Protein AF-A0A7Z8Z812-F1 (afdb_monomer)

Structure (mmCIF, N/CA/C/O backbone):
data_AF-A0A7Z8Z812-F1
#
_entry.id   AF-A0A7Z8Z812-F1
#
loop_
_atom_site.group_PDB
_atom_site.id
_atom_site.type_symbol
_atom_site.label_atom_id
_atom_site.label_alt_id
_atom_site.label_comp_id
_atom_site.label_asym_id
_atom_site.label_entity_id
_atom_site.label_seq_id
_atom_site.pdbx_PDB_ins_code
_atom_site.Cartn_x
_atom_s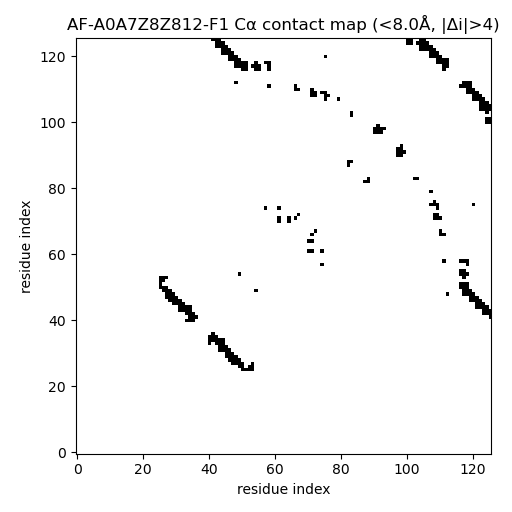ite.Cartn_y
_atom_site.Cartn_z
_atom_site.occupancy
_atom_site.B_iso_or_equiv
_atom_site.auth_seq_id
_atom_site.auth_comp_id
_atom_site.auth_asym_id
_atom_site.auth_atom_id
_atom_site.pdbx_PDB_model_num
ATOM 1 N N . MET A 1 1 ? -2.771 37.477 50.816 1.00 60.66 1 MET A N 1
ATOM 2 C CA . MET A 1 1 ? -1.873 36.292 50.782 1.00 60.66 1 MET A CA 1
ATOM 3 C C . MET A 1 1 ? -2.232 35.246 49.717 1.00 60.66 1 MET A C 1
ATOM 5 O O . MET A 1 1 ? -1.309 34.694 49.137 1.00 60.66 1 MET A O 1
ATOM 9 N N . LYS A 1 2 ? -3.516 34.959 49.420 1.00 60.62 2 LYS A N 1
ATOM 10 C CA . LYS A 1 2 ? -3.902 33.931 48.420 1.00 60.62 2 LYS A CA 1
ATOM 11 C C . LYS A 1 2 ? -3.480 34.258 46.973 1.00 60.62 2 LYS A C 1
ATOM 13 O O . LYS A 1 2 ? -2.888 33.402 46.331 1.00 60.62 2 LYS A O 1
ATOM 18 N N . ARG A 1 3 ? -3.670 35.505 46.509 1.00 67.81 3 ARG A N 1
ATOM 19 C CA . ARG A 1 3 ? -3.254 35.937 45.154 1.00 67.81 3 ARG A CA 1
ATOM 20 C C . ARG A 1 3 ? -1.748 35.831 44.910 1.00 67.81 3 ARG A C 1
ATOM 22 O O . ARG A 1 3 ? -1.344 35.367 43.858 1.00 67.81 3 ARG A O 1
ATOM 29 N N . VAL A 1 4 ? -0.924 36.208 45.891 1.00 73.00 4 VAL A N 1
ATOM 30 C CA . VAL A 1 4 ? 0.542 36.127 45.763 1.00 73.00 4 VAL A CA 1
ATOM 31 C C . VAL A 1 4 ? 0.978 34.672 45.598 1.00 73.00 4 VAL A C 1
ATOM 33 O O . VAL A 1 4 ? 1.682 34.367 44.649 1.00 73.00 4 VAL A O 1
ATOM 36 N N . LYS A 1 5 ? 0.464 33.757 46.435 1.00 72.81 5 LYS A N 1
ATOM 37 C CA . LYS A 1 5 ? 0.750 32.314 46.329 1.00 72.81 5 LYS A CA 1
ATOM 38 C C . LYS A 1 5 ? 0.320 31.722 44.979 1.00 72.81 5 LYS A C 1
ATOM 40 O O . LYS A 1 5 ? 1.041 30.900 44.424 1.00 72.81 5 LYS A O 1
ATOM 45 N N . GLN A 1 6 ? -0.823 32.162 44.445 1.00 74.88 6 GLN A N 1
ATOM 46 C CA . GLN A 1 6 ? -1.301 31.753 43.120 1.00 74.88 6 GLN A CA 1
ATOM 47 C C . GLN A 1 6 ? -0.386 32.259 41.997 1.00 74.88 6 GLN A C 1
ATOM 49 O O . GLN A 1 6 ? -0.029 31.476 41.123 1.00 74.88 6 GLN A O 1
ATOM 54 N N . CYS A 1 7 ? 0.055 33.520 42.049 1.00 79.50 7 CYS A N 1
ATOM 55 C CA . CYS A 1 7 ? 0.993 34.065 41.065 1.00 79.50 7 CYS A CA 1
ATOM 56 C C . CYS A 1 7 ? 2.361 33.371 41.121 1.00 79.50 7 CYS A C 1
ATOM 58 O O . CYS A 1 7 ? 2.934 33.080 40.076 1.00 79.50 7 CYS A O 1
ATOM 60 N N . THR A 1 8 ? 2.871 33.055 42.317 1.00 82.50 8 THR A N 1
ATOM 61 C CA . THR A 1 8 ? 4.147 32.336 42.463 1.00 82.50 8 THR A CA 1
ATOM 62 C C . THR A 1 8 ? 4.058 30.907 41.922 1.00 82.50 8 THR A C 1
ATOM 64 O O . THR A 1 8 ? 4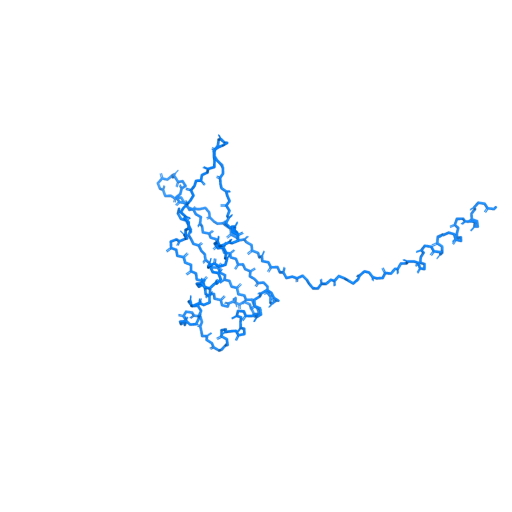.964 30.471 41.219 1.00 82.50 8 THR A O 1
ATO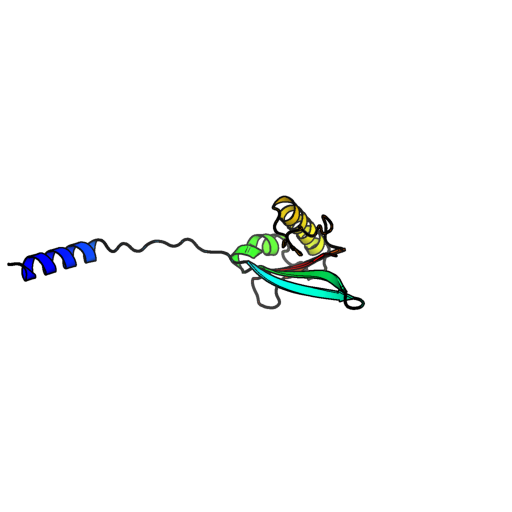M 67 N N . CYS A 1 9 ? 2.956 30.190 42.181 1.00 84.62 9 CYS A N 1
ATOM 68 C CA . CYS A 1 9 ? 2.722 28.869 41.586 1.00 84.62 9 CYS A CA 1
ATOM 69 C C . CYS A 1 9 ? 2.612 28.935 40.058 1.00 84.62 9 CYS A C 1
ATOM 71 O O . CYS A 1 9 ? 3.218 28.121 39.371 1.00 84.62 9 CYS A O 1
ATOM 73 N N . ALA A 1 10 ? 1.876 29.909 39.517 1.00 85.88 10 ALA A N 1
ATOM 74 C CA . ALA A 1 10 ? 1.731 30.065 38.071 1.00 85.88 10 ALA A CA 1
ATOM 75 C C . ALA A 1 10 ? 3.078 30.353 37.385 1.00 85.88 10 ALA A C 1
ATOM 77 O O . ALA A 1 10 ? 3.393 29.733 36.372 1.00 85.88 10 ALA A O 1
ATOM 78 N N . ALA A 1 11 ? 3.901 31.230 37.969 1.00 86.19 11 ALA A N 1
ATOM 79 C CA . ALA A 1 11 ? 5.247 31.507 37.471 1.00 86.19 11 ALA A CA 1
ATOM 80 C C . ALA A 1 11 ? 6.143 30.256 37.508 1.00 86.19 11 ALA A C 1
ATOM 82 O O . ALA A 1 11 ? 6.878 30.002 36.558 1.00 86.19 11 ALA A O 1
ATOM 83 N N . PHE A 1 12 ? 6.039 29.437 38.560 1.00 86.19 12 PHE A N 1
ATOM 84 C CA . PHE A 1 12 ? 6.783 28.181 38.675 1.00 86.19 12 PHE A CA 1
ATOM 85 C C . PHE A 1 12 ? 6.393 27.157 37.594 1.00 86.19 12 PHE A C 1
ATOM 87 O O . PHE A 1 12 ? 7.270 26.564 36.971 1.00 86.19 12 PHE A O 1
ATOM 94 N N . PHE A 1 13 ? 5.099 26.989 37.301 1.00 85.75 13 PHE A N 1
ATOM 95 C CA . PHE A 1 13 ? 4.651 26.089 36.227 1.00 85.75 13 PHE A CA 1
ATOM 96 C C . PHE A 1 13 ? 5.020 26.587 34.826 1.00 85.75 13 PHE A C 1
ATOM 98 O O . PHE A 1 13 ? 5.291 25.778 33.942 1.00 85.75 13 PHE A O 1
ATOM 105 N N . MET A 1 14 ? 5.093 27.903 34.622 1.00 86.00 14 MET A N 1
ATOM 106 C CA . MET A 1 14 ? 5.528 28.469 33.345 1.00 86.00 14 MET A CA 1
ATOM 107 C C . MET A 1 14 ? 7.003 28.132 33.049 1.00 86.00 14 MET A C 1
ATOM 109 O O . MET A 1 14 ? 7.342 27.841 31.906 1.00 86.00 14 MET A O 1
ATOM 113 N N . VAL A 1 15 ? 7.860 28.060 34.077 1.00 84.19 15 VAL A N 1
ATOM 114 C CA . VAL A 1 15 ? 9.272 27.635 33.944 1.00 84.19 15 VAL A CA 1
ATOM 115 C C . VAL A 1 15 ? 9.411 26.132 33.649 1.00 84.19 15 VAL A C 1
ATOM 117 O O . VAL A 1 15 ? 10.398 25.715 33.054 1.00 84.19 15 VAL A O 1
ATOM 120 N N . LEU A 1 16 ? 8.412 25.314 33.998 1.00 84.38 16 LEU A N 1
ATOM 121 C CA . LEU A 1 16 ? 8.387 23.868 33.724 1.00 84.38 16 LEU A CA 1
ATOM 122 C C . LEU A 1 16 ? 7.856 23.508 32.323 1.00 84.38 16 LEU A C 1
ATOM 124 O O . LEU A 1 16 ? 7.664 22.331 32.019 1.00 84.38 16 LEU A O 1
ATOM 128 N N . SER A 1 17 ? 7.609 24.499 31.463 1.00 79.44 17 SER A N 1
ATOM 129 C CA . SER A 1 17 ? 7.121 24.273 30.099 1.00 79.44 17 SER A CA 1
ATOM 130 C C . SER A 1 17 ? 8.277 23.890 29.171 1.00 79.44 17 SER A C 1
ATOM 132 O O . SER A 1 17 ? 8.850 24.735 28.487 1.00 79.44 17 SER A O 1
ATOM 134 N N . PHE A 1 18 ? 8.642 22.608 29.165 1.00 82.69 18 PHE A N 1
ATOM 135 C CA . PHE A 1 18 ? 9.607 22.063 28.210 1.00 82.69 18 PHE A CA 1
ATOM 136 C C . PHE A 1 18 ? 8.948 21.811 26.850 1.00 82.69 18 PHE A C 1
ATOM 138 O O . PHE A 1 18 ? 7.840 21.278 26.772 1.00 82.69 18 PHE A O 1
ATOM 145 N N . SER A 1 19 ? 9.656 22.147 25.771 1.00 80.81 19 SER A N 1
ATOM 146 C CA . SER A 1 19 ? 9.264 21.742 24.422 1.00 80.81 19 SER A CA 1
ATOM 147 C C . SER A 1 19 ? 9.362 20.225 24.302 1.00 80.81 19 SER A C 1
ATOM 149 O O . SER A 1 19 ? 10.441 19.652 24.457 1.00 80.81 19 SER A O 1
ATOM 151 N N . VAL A 1 20 ? 8.244 19.564 24.018 1.00 78.00 20 VAL A N 1
ATOM 152 C CA . VAL A 1 20 ? 8.249 18.137 23.691 1.00 78.00 20 VAL A CA 1
ATOM 153 C C . VAL A 1 20 ? 8.761 17.991 22.259 1.00 78.00 20 VAL A C 1
ATOM 155 O O . VAL A 1 20 ? 8.176 18.545 21.329 1.00 78.00 20 VAL A O 1
ATOM 158 N N . LEU A 1 21 ? 9.876 17.280 22.085 1.00 81.25 21 LEU A N 1
ATOM 159 C CA . LEU A 1 21 ? 10.454 16.999 20.773 1.00 81.25 21 LEU A CA 1
ATOM 160 C C . LEU A 1 21 ? 9.630 15.889 20.105 1.00 81.25 21 LEU A C 1
ATOM 162 O O . LEU A 1 21 ? 9.816 14.709 20.399 1.00 81.25 21 LEU A O 1
ATOM 166 N N . ALA A 1 22 ? 8.682 16.261 19.247 1.00 78.94 22 ALA A N 1
ATOM 167 C CA . ALA A 1 22 ? 7.985 15.288 18.413 1.00 78.94 22 ALA A CA 1
ATOM 168 C C . ALA A 1 22 ? 8.963 14.738 17.362 1.00 78.94 22 ALA A C 1
ATOM 170 O O . ALA A 1 22 ? 9.654 15.505 16.688 1.00 78.94 22 ALA A O 1
ATOM 171 N N . HIS A 1 23 ? 9.050 13.413 17.244 1.00 76.25 23 HIS A N 1
ATOM 172 C CA . HIS A 1 23 ? 9.820 12.774 16.179 1.00 76.25 23 HIS A CA 1
ATOM 173 C C . HIS A 1 23 ? 9.129 12.997 14.819 1.00 76.25 23 HIS A C 1
ATOM 175 O O . HIS A 1 23 ? 7.917 13.229 14.781 1.00 76.25 23 HIS A O 1
ATOM 181 N N . PRO A 1 24 ? 9.856 12.922 13.689 1.00 80.00 24 PRO A N 1
ATOM 182 C CA . PRO A 1 24 ? 9.224 12.987 12.380 1.00 80.00 24 PRO A CA 1
ATOM 183 C C . PRO A 1 24 ? 8.221 11.838 12.226 1.00 80.00 24 PRO A C 1
ATOM 185 O O . PRO A 1 24 ? 8.490 10.696 12.604 1.00 80.00 24 PRO A O 1
ATOM 188 N N . HIS A 1 25 ? 7.038 12.167 11.719 1.00 84.06 25 HIS A N 1
ATOM 189 C CA . HIS A 1 25 ? 6.013 11.197 11.358 1.00 84.06 25 HIS A CA 1
ATOM 190 C C . HIS A 1 25 ? 6.082 10.954 9.858 1.00 84.06 25 HIS A C 1
ATOM 192 O O . HIS A 1 25 ? 6.317 11.887 9.092 1.00 84.06 25 HIS A O 1
ATOM 198 N N . SER A 1 26 ? 5.866 9.705 9.470 1.00 87.62 26 SER A N 1
ATOM 199 C CA . SER A 1 26 ? 5.719 9.298 8.083 1.00 87.62 26 SER A CA 1
ATOM 200 C C . SER A 1 26 ? 4.299 8.760 7.891 1.00 87.62 26 SER A C 1
ATOM 202 O O . SER A 1 26 ? 3.716 8.166 8.807 1.00 87.62 26 SER A O 1
ATOM 204 N N . PHE A 1 27 ? 3.691 9.062 6.748 1.00 89.88 27 PHE A N 1
ATOM 205 C CA . PHE A 1 27 ? 2.268 8.854 6.507 1.00 89.88 27 PHE A CA 1
ATOM 206 C C . PHE A 1 27 ? 2.010 8.008 5.259 1.00 89.88 27 PHE A C 1
ATOM 208 O O . PHE A 1 27 ? 2.590 8.210 4.191 1.00 89.88 27 PHE A O 1
ATOM 215 N N . ILE A 1 28 ? 1.016 7.124 5.377 1.00 89.50 28 ILE A N 1
ATOM 216 C CA . ILE A 1 28 ? 0.429 6.377 4.263 1.00 89.50 28 ILE A 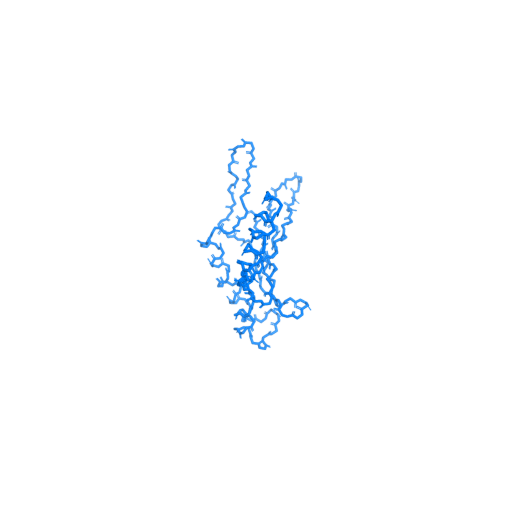CA 1
ATOM 217 C C . ILE A 1 28 ? -1.048 6.745 4.172 1.00 89.50 28 ILE A C 1
ATOM 219 O O . ILE A 1 28 ? -1.813 6.536 5.111 1.00 89.50 28 ILE A O 1
ATOM 223 N N . SER A 1 29 ? -1.462 7.285 3.028 1.00 90.69 29 SER A N 1
ATOM 224 C CA . SER A 1 29 ? -2.875 7.537 2.736 1.00 90.69 29 SER A CA 1
ATOM 225 C C . SER A 1 29 ? -3.475 6.380 1.950 1.00 90.69 29 SER A C 1
ATOM 227 O O . SER A 1 29 ? -2.989 6.037 0.871 1.00 90.69 29 SER A O 1
ATOM 229 N N . LEU A 1 30 ? -4.563 5.816 2.467 1.00 89.06 30 LEU A N 1
ATOM 230 C CA . LEU A 1 30 ? -5.295 4.720 1.842 1.00 89.06 30 LEU A CA 1
ATOM 231 C C . LEU A 1 30 ? -6.531 5.246 1.117 1.00 89.06 30 LEU A C 1
ATOM 233 O O . LEU A 1 30 ? -7.326 6.002 1.675 1.00 89.06 30 LEU A O 1
ATOM 237 N N . ARG A 1 31 ? -6.716 4.814 -0.129 1.00 90.44 31 ARG A N 1
ATOM 238 C CA . ARG A 1 31 ? -7.963 4.975 -0.877 1.00 90.44 31 ARG A CA 1
ATOM 239 C C . ARG A 1 31 ? -8.460 3.601 -1.288 1.00 90.44 31 ARG A C 1
ATOM 241 O O . ARG A 1 31 ? -7.760 2.913 -2.022 1.00 90.44 31 ARG A O 1
ATOM 248 N N . THR A 1 32 ? -9.670 3.262 -0.866 1.00 89.12 32 THR A N 1
ATOM 249 C CA . THR A 1 32 ? -10.346 2.017 -1.238 1.00 89.12 32 THR A CA 1
ATOM 250 C C . THR A 1 32 ? -11.537 2.336 -2.134 1.00 89.12 32 THR A C 1
ATOM 252 O O . THR A 1 32 ? -12.330 3.225 -1.829 1.00 89.12 32 THR A O 1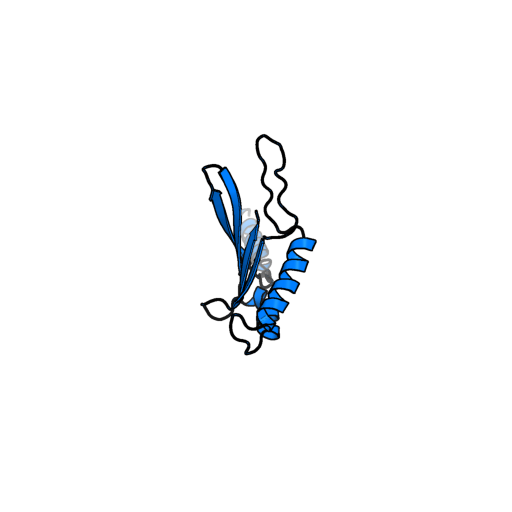
ATOM 255 N N . GLU A 1 33 ? -11.651 1.620 -3.242 1.00 90.88 33 GLU A N 1
ATOM 256 C CA . GLU A 1 33 ? -12.758 1.673 -4.187 1.00 90.88 33 GLU A CA 1
ATOM 257 C C . GLU A 1 33 ? -13.447 0.309 -4.219 1.00 90.88 33 GLU A C 1
ATOM 259 O O . GLU A 1 33 ? -12.793 -0.732 -4.269 1.00 90.88 33 GLU A O 1
ATOM 264 N N . VAL A 1 34 ? -14.775 0.331 -4.172 1.00 88.94 34 VAL A N 1
ATOM 265 C CA . VAL A 1 34 ? -15.622 -0.861 -4.195 1.00 88.94 34 VAL A CA 1
ATOM 266 C C . VAL A 1 34 ? -15.820 -1.300 -5.643 1.00 88.94 34 VAL A C 1
ATOM 268 O O . VAL A 1 34 ? -16.264 -0.501 -6.465 1.00 88.94 34 VAL A O 1
ATOM 271 N N . VAL A 1 35 ? -15.520 -2.559 -5.956 1.00 87.88 35 VAL A N 1
ATOM 272 C CA . VAL A 1 35 ? -15.757 -3.136 -7.283 1.00 87.88 35 VAL A CA 1
ATOM 273 C C . VAL A 1 35 ? -17.030 -3.966 -7.231 1.00 87.88 35 VAL A C 1
ATOM 275 O O . VAL A 1 35 ? -17.136 -4.895 -6.435 1.00 87.88 35 VAL A O 1
ATOM 278 N N . ALA A 1 36 ? -17.998 -3.628 -8.077 1.00 88.62 36 ALA A N 1
ATOM 279 C CA . ALA A 1 36 ? -19.230 -4.386 -8.209 1.00 88.62 36 ALA A CA 1
ATOM 280 C C . ALA A 1 36 ? -19.427 -4.842 -9.654 1.00 88.62 36 ALA A C 1
ATOM 282 O O . ALA A 1 36 ? -19.254 -4.054 -10.584 1.00 88.62 36 ALA A O 1
ATOM 283 N N . ASP A 1 37 ? -19.837 -6.093 -9.820 1.00 87.12 37 ASP A N 1
ATOM 284 C CA . ASP A 1 37 ? -20.241 -6.672 -11.096 1.00 87.12 37 ASP A CA 1
ATOM 285 C C . ASP A 1 37 ? -21.608 -7.342 -10.941 1.00 87.12 37 ASP A C 1
ATOM 287 O O . ASP A 1 37 ? -21.905 -7.963 -9.921 1.00 87.12 37 ASP A O 1
ATOM 291 N N . ASN A 1 38 ? -22.480 -7.170 -11.937 1.00 90.62 38 ASN A N 1
ATOM 292 C CA . ASN A 1 38 ? -23.844 -7.715 -11.933 1.00 90.62 38 ASN A CA 1
ATOM 293 C C . ASN A 1 38 ? -24.645 -7.440 -10.636 1.00 90.62 38 ASN A C 1
ATOM 295 O O . ASN A 1 38 ? -25.428 -8.273 -10.179 1.00 90.62 38 ASN A O 1
ATOM 299 N N . GLY A 1 39 ? -24.447 -6.264 -10.025 1.00 87.81 39 GLY A N 1
ATOM 300 C CA . GLY A 1 39 ? -25.123 -5.859 -8.785 1.00 87.81 39 GLY A CA 1
ATOM 301 C C . GLY A 1 39 ? -24.589 -6.525 -7.511 1.00 87.81 39 GLY A C 1
ATOM 302 O O . GLY A 1 39 ? -25.170 -6.337 -6.444 1.00 87.81 39 GLY A O 1
ATOM 303 N N . GLN A 1 40 ? -23.492 -7.278 -7.602 1.00 85.62 40 GLN A N 1
ATOM 304 C CA . GLN A 1 40 ? -22.825 -7.921 -6.474 1.00 85.62 40 GLN A CA 1
ATOM 305 C C . GLN A 1 40 ? -21.459 -7.284 -6.229 1.00 85.62 40 GLN A C 1
ATOM 307 O O . GLN A 1 40 ? -20.774 -6.882 -7.164 1.00 85.62 40 GLN A O 1
ATOM 312 N N . LEU A 1 41 ? -21.064 -7.194 -4.959 1.00 86.00 41 LEU A N 1
ATOM 313 C CA . LEU A 1 41 ? -19.703 -6.832 -4.574 1.00 86.00 41 LEU A CA 1
ATOM 314 C C . LEU A 1 41 ? -18.758 -7.960 -4.992 1.00 86.00 41 LEU A C 1
ATOM 316 O O . LEU A 1 41 ? -18.920 -9.084 -4.524 1.00 86.00 41 LEU A O 1
ATOM 320 N N . THR A 1 42 ? -17.779 -7.653 -5.837 1.00 85.00 42 THR A N 1
ATOM 321 C CA . THR A 1 42 ? -16.816 -8.635 -6.357 1.00 85.00 42 THR A CA 1
ATOM 322 C C . THR A 1 42 ? -15.373 -8.322 -5.991 1.00 85.00 42 THR A C 1
ATOM 324 O O . THR A 1 42 ? -14.488 -9.028 -6.448 1.00 85.00 42 THR A O 1
ATOM 327 N N . GLY A 1 43 ? -15.115 -7.250 -5.239 1.00 84.19 43 GLY A N 1
ATOM 328 C CA . GLY A 1 43 ? -13.770 -6.947 -4.765 1.00 84.19 43 GLY A CA 1
ATOM 329 C C . GLY A 1 43 ? -13.550 -5.493 -4.369 1.00 84.19 43 GLY A C 1
ATOM 330 O O . GLY A 1 43 ? -14.472 -4.672 -4.329 1.00 84.19 43 GLY A O 1
ATOM 331 N N . PHE A 1 44 ? -12.285 -5.168 -4.119 1.00 86.12 44 PHE A N 1
ATOM 332 C CA . PHE A 1 44 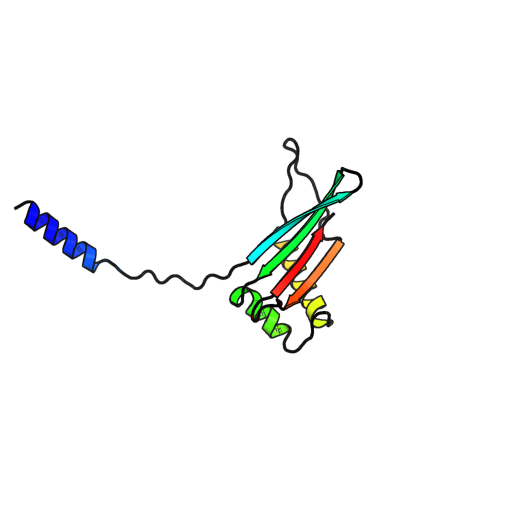? -11.809 -3.835 -3.784 1.00 86.12 44 PHE A CA 1
ATOM 333 C C . PHE A 1 44 ? -10.542 -3.480 -4.558 1.00 86.12 44 PHE A C 1
ATOM 335 O O . PHE A 1 44 ? -9.606 -4.271 -4.670 1.00 86.12 44 PHE A O 1
ATOM 342 N N . LYS A 1 45 ? -10.471 -2.234 -5.026 1.00 88.38 45 LYS A N 1
ATOM 343 C CA . LYS A 1 45 ? -9.222 -1.621 -5.487 1.00 88.38 45 LYS A CA 1
ATOM 344 C C . LYS A 1 45 ? -8.685 -0.715 -4.399 1.00 88.38 45 LYS A C 1
ATOM 346 O O . LYS A 1 45 ? -9.415 0.099 -3.844 1.00 88.38 45 LYS A O 1
ATOM 351 N N . MET A 1 46 ? -7.403 -0.837 -4.104 1.00 88.56 46 MET A N 1
ATOM 352 C CA . MET A 1 46 ? -6.729 -0.059 -3.079 1.00 88.56 46 MET A CA 1
ATOM 353 C C . MET A 1 46 ? -5.560 0.709 -3.680 1.00 88.56 46 MET A C 1
ATOM 355 O O . MET A 1 46 ? -4.790 0.176 -4.480 1.00 88.56 46 MET A O 1
ATOM 359 N N . ARG A 1 47 ? -5.400 1.957 -3.243 1.00 90.69 47 ARG A N 1
ATOM 360 C CA . ARG A 1 47 ? -4.216 2.771 -3.503 1.00 90.69 47 ARG A CA 1
ATOM 361 C C . ARG A 1 47 ? -3.625 3.276 -2.197 1.00 90.69 47 ARG A C 1
ATOM 363 O O . ARG A 1 47 ? -4.308 3.934 -1.412 1.00 90.69 47 ARG A O 1
ATOM 370 N N . TRP A 1 48 ? -2.349 2.985 -2.015 1.00 90.94 48 TRP A N 1
ATOM 371 C CA . TRP A 1 48 ? -1.534 3.294 -0.855 1.00 90.94 48 TRP A CA 1
ATOM 372 C C . TRP A 1 48 ? -0.556 4.381 -1.264 1.00 90.94 48 TRP A C 1
ATOM 374 O O . TRP A 1 48 ? 0.307 4.168 -2.107 1.00 90.94 48 TRP A O 1
ATOM 384 N N . THR A 1 49 ? -0.734 5.567 -0.706 1.00 91.94 49 THR A N 1
ATOM 385 C CA . THR A 1 49 ? -0.051 6.775 -1.162 1.00 91.94 49 THR A CA 1
ATOM 386 C C . THR A 1 49 ? 0.935 7.176 -0.068 1.00 91.94 49 THR A C 1
ATOM 388 O O . THR A 1 49 ? 0.515 7.667 0.979 1.00 91.94 49 THR A O 1
ATOM 391 N N . MET A 1 50 ? 2.227 6.945 -0.293 1.00 91.94 50 MET A N 1
ATOM 392 C CA . MET A 1 50 ? 3.303 7.150 0.688 1.00 91.94 50 MET A CA 1
ATOM 393 C C . MET A 1 50 ? 3.884 8.559 0.570 1.00 91.94 50 MET A C 1
ATOM 395 O O . MET A 1 50 ? 4.091 9.049 -0.544 1.00 91.94 50 MET A O 1
ATOM 399 N N . ASP A 1 51 ? 4.079 9.244 1.696 1.00 91.38 51 ASP A N 1
ATOM 400 C CA . ASP A 1 51 ? 4.802 10.518 1.718 1.00 91.38 51 ASP A CA 1
ATOM 401 C C . ASP A 1 51 ? 6.310 10.343 1.482 1.00 91.38 51 ASP A C 1
ATOM 403 O O . ASP A 1 51 ? 6.801 9.225 1.346 1.00 91.38 51 ASP A O 1
ATOM 407 N N . GLU A 1 52 ? 7.037 11.460 1.419 1.00 89.25 52 GLU A N 1
ATOM 408 C CA . GLU A 1 52 ? 8.455 11.456 1.054 1.00 89.25 52 GLU A CA 1
ATOM 409 C C . GLU A 1 52 ? 9.345 10.669 2.007 1.00 89.25 52 GLU A C 1
ATOM 411 O O . GLU A 1 52 ? 10.253 9.969 1.561 1.00 89.25 52 GLU A O 1
ATOM 416 N N . ILE A 1 53 ? 9.043 10.719 3.302 1.00 90.25 53 ILE A N 1
ATOM 417 C CA . ILE A 1 53 ? 9.803 9.985 4.310 1.00 90.25 53 ILE A CA 1
ATOM 418 C C . ILE A 1 53 ? 9.477 8.492 4.217 1.00 90.25 53 ILE A C 1
ATOM 420 O O . ILE A 1 53 ? 10.384 7.672 4.278 1.00 90.25 53 ILE A O 1
ATOM 424 N N . THR A 1 54 ? 8.207 8.112 4.047 1.00 90.31 54 THR A N 1
ATOM 425 C CA . THR A 1 54 ? 7.823 6.699 3.916 1.00 90.31 54 THR A CA 1
ATOM 426 C C . THR A 1 54 ? 8.355 6.069 2.626 1.00 90.31 54 THR A C 1
ATOM 428 O O . THR A 1 54 ? 8.684 4.885 2.628 1.00 90.31 54 THR A O 1
ATOM 431 N N . SER A 1 55 ? 8.433 6.817 1.521 1.00 92.31 55 SER A N 1
ATOM 432 C CA . SER A 1 55 ? 8.899 6.283 0.235 1.00 92.31 55 SER A CA 1
ATOM 433 C C . SER A 1 55 ? 10.390 6.468 -0.038 1.00 92.31 55 SER A C 1
ATOM 435 O O . SER A 1 55 ? 10.828 6.108 -1.129 1.00 92.31 55 SER A O 1
ATOM 437 N N . SER A 1 56 ? 11.175 7.017 0.895 1.00 91.31 56 SER A N 1
ATOM 438 C CA . SER A 1 56 ? 12.588 7.344 0.651 1.00 91.31 56 SER A CA 1
ATOM 439 C C . SER A 1 56 ? 13.398 6.136 0.194 1.00 91.31 56 SER A C 1
ATOM 441 O O . SER A 1 56 ? 14.118 6.227 -0.797 1.00 91.31 56 SER A O 1
ATOM 443 N N . ASP A 1 57 ? 13.229 5.001 0.869 1.00 91.19 57 ASP A N 1
ATOM 444 C CA . ASP A 1 57 ? 13.985 3.782 0.580 1.00 91.19 57 ASP A CA 1
ATOM 445 C C . ASP A 1 57 ? 13.561 3.197 -0.773 1.00 91.19 57 ASP A C 1
ATOM 447 O O . ASP A 1 57 ? 14.402 2.868 -1.603 1.00 91.19 57 ASP A O 1
ATOM 451 N N . LEU A 1 58 ? 12.255 3.203 -1.064 1.00 92.62 58 LEU A N 1
ATOM 452 C CA . LEU A 1 58 ? 11.721 2.764 -2.358 1.00 92.62 58 LEU A CA 1
ATOM 453 C C . LEU A 1 58 ? 12.249 3.619 -3.515 1.00 92.62 58 LEU A C 1
ATOM 455 O O . LEU A 1 58 ? 12.582 3.095 -4.576 1.00 92.62 58 LEU A O 1
ATOM 459 N N . LEU A 1 59 ? 12.316 4.938 -3.326 1.00 92.56 59 LEU A N 1
ATOM 460 C CA . LEU A 1 59 ? 12.831 5.868 -4.330 1.00 92.56 59 LEU A CA 1
ATOM 461 C C . LEU A 1 59 ? 14.348 5.747 -4.490 1.00 92.56 59 LEU A C 1
ATOM 463 O O . LEU A 1 59 ? 14.850 5.858 -5.609 1.00 92.56 59 LEU A O 1
ATOM 467 N N . TYR A 1 60 ? 15.071 5.501 -3.397 1.00 93.19 60 TYR A N 1
ATOM 468 C CA . TYR A 1 60 ? 16.508 5.258 -3.424 1.00 93.19 60 TYR A CA 1
ATOM 469 C C . TYR A 1 60 ? 16.839 3.988 -4.215 1.00 93.19 60 TYR A C 1
ATOM 471 O O . TYR A 1 60 ? 17.663 4.036 -5.130 1.00 93.19 60 TYR A O 1
ATOM 479 N N . ASP A 1 61 ? 16.132 2.892 -3.936 1.00 93.38 61 ASP A N 1
ATOM 480 C CA . ASP A 1 61 ? 16.324 1.609 -4.615 1.00 93.38 61 ASP A CA 1
ATOM 481 C C . ASP A 1 61 ? 15.874 1.652 -6.082 1.00 93.38 61 ASP A C 1
ATOM 483 O O . ASP A 1 61 ? 16.475 1.010 -6.949 1.00 93.38 61 ASP A O 1
ATOM 487 N N . ALA A 1 62 ? 14.842 2.443 -6.395 1.00 92.62 62 ALA A N 1
ATOM 488 C CA . ALA A 1 62 ? 14.413 2.673 -7.771 1.00 92.62 62 ALA A CA 1
ATOM 489 C C . ALA A 1 62 ? 15.433 3.491 -8.583 1.00 92.62 62 ALA A C 1
ATOM 491 O O . ALA A 1 62 ? 15.562 3.300 -9.798 1.00 92.62 62 ALA A O 1
ATOM 492 N N . GLY A 1 63 ? 16.161 4.407 -7.939 1.00 91.69 63 GLY A N 1
ATOM 493 C CA . GLY A 1 63 ? 17.141 5.276 -8.583 1.00 91.69 63 GLY A CA 1
ATOM 494 C C . GLY A 1 63 ? 16.551 6.042 -9.774 1.00 91.69 63 GLY A C 1
ATOM 495 O O . GLY A 1 63 ? 15.536 6.725 -9.664 1.00 91.69 63 GLY A O 1
ATOM 496 N N . SER A 1 64 ? 17.187 5.922 -10.943 1.00 91.62 64 SER A N 1
ATOM 497 C CA . SER A 1 64 ? 16.749 6.583 -12.187 1.00 91.62 64 SER A CA 1
ATOM 498 C C . SER A 1 64 ? 15.772 5.747 -13.030 1.00 91.62 64 SER A C 1
ATOM 500 O O . SER A 1 64 ? 15.541 6.083 -14.197 1.00 91.62 64 SER A O 1
ATOM 502 N N . ALA A 1 65 ? 15.241 4.642 -12.493 1.00 92.50 65 ALA A N 1
ATOM 503 C CA . ALA A 1 65 ? 14.311 3.773 -13.209 1.00 92.50 65 ALA A CA 1
ATOM 504 C C . ALA A 1 65 ? 12.994 4.498 -13.516 1.00 92.50 65 ALA A C 1
ATOM 506 O O . ALA A 1 65 ? 12.398 5.166 -12.666 1.00 92.50 65 ALA A O 1
ATOM 507 N N . LYS A 1 66 ? 12.503 4.334 -14.742 1.00 90.44 66 LYS A N 1
ATOM 508 C CA . LYS A 1 66 ? 11.229 4.904 -15.177 1.00 90.44 66 LYS A CA 1
ATOM 509 C C . LYS A 1 66 ? 10.064 4.057 -14.655 1.00 90.44 66 LYS A C 1
ATOM 511 O O . LYS A 1 66 ? 10.217 2.846 -14.498 1.00 90.44 66 LYS A O 1
ATOM 516 N N . PRO A 1 67 ? 8.881 4.656 -14.429 1.00 87.00 67 PRO A N 1
ATOM 517 C CA . PRO A 1 67 ? 7.684 3.897 -14.081 1.00 87.00 67 PRO A CA 1
ATOM 518 C C . PRO A 1 67 ? 7.447 2.743 -15.066 1.00 87.00 67 PRO A C 1
ATOM 520 O O . PRO A 1 67 ? 7.491 2.943 -16.280 1.00 87.00 67 PRO A O 1
ATOM 523 N N . GLY A 1 68 ? 7.200 1.543 -14.540 1.00 85.94 68 GLY A N 1
ATOM 524 C CA . GLY A 1 68 ? 6.987 0.330 -15.338 1.00 85.94 68 GLY A CA 1
ATOM 525 C C . GLY A 1 68 ? 8.250 -0.474 -15.669 1.00 85.94 68 GLY A C 1
ATOM 526 O O . GLY A 1 68 ? 8.117 -1.617 -16.116 1.00 85.94 68 GLY A O 1
ATOM 527 N N . ASP A 1 69 ? 9.447 0.061 -15.404 1.00 93.25 69 ASP A N 1
ATOM 528 C CA . ASP A 1 69 ? 10.691 -0.708 -15.483 1.00 93.25 69 ASP A CA 1
ATOM 529 C C . ASP A 1 69 ? 10.654 -1.908 -14.519 1.00 93.25 69 ASP A C 1
ATOM 531 O O . ASP A 1 69 ? 9.984 -1.894 -13.483 1.00 93.25 69 ASP A O 1
ATOM 535 N N . GLU A 1 70 ? 11.425 -2.954 -14.827 1.00 93.94 70 GLU A N 1
ATOM 536 C CA . GLU A 1 70 ? 11.486 -4.182 -14.017 1.00 93.94 70 GLU A CA 1
ATOM 537 C C . GLU A 1 70 ? 11.855 -3.927 -12.547 1.00 93.94 70 GLU A C 1
ATOM 539 O O . GLU A 1 70 ? 11.429 -4.673 -11.667 1.00 93.94 70 GLU A O 1
ATOM 544 N N . VAL A 1 71 ? 12.606 -2.858 -12.261 1.00 95.00 71 VAL A N 1
ATOM 545 C CA . VAL A 1 71 ? 12.953 -2.446 -10.891 1.00 95.00 71 VAL A CA 1
A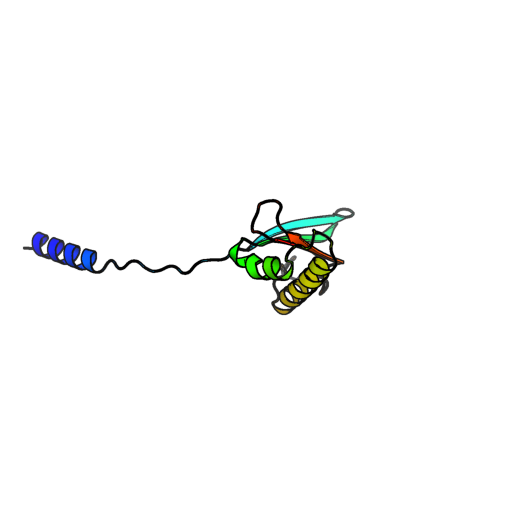TOM 546 C C . VAL A 1 71 ? 11.694 -2.146 -10.073 1.00 95.00 71 VAL A C 1
ATOM 548 O O . VAL A 1 71 ? 11.522 -2.701 -8.992 1.00 95.00 71 VAL A O 1
ATOM 551 N N . TRP A 1 72 ? 10.759 -1.365 -10.621 1.00 93.75 72 TRP A N 1
ATOM 552 C CA . TRP A 1 72 ? 9.497 -1.036 -9.952 1.00 93.75 72 TRP A CA 1
ATOM 553 C C . TRP A 1 72 ? 8.615 -2.264 -9.730 1.00 93.75 72 TRP A C 1
ATOM 555 O O . TRP A 1 72 ? 7.945 -2.362 -8.705 1.00 93.75 72 TRP A O 1
ATOM 565 N N . LYS A 1 73 ? 8.644 -3.238 -10.647 1.00 93.44 73 LYS A N 1
ATOM 566 C CA . LYS A 1 73 ? 7.911 -4.504 -10.481 1.00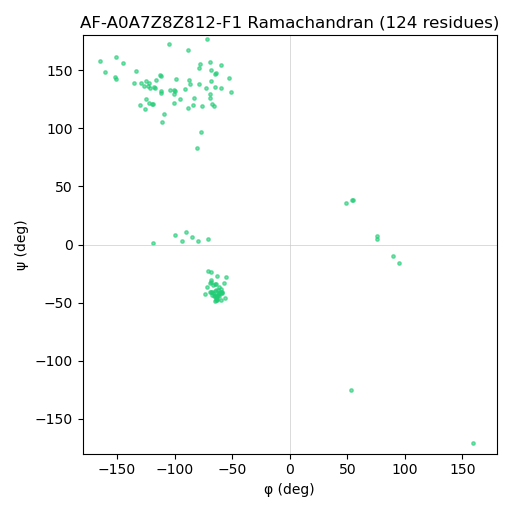 93.44 73 LYS A CA 1
ATOM 567 C C . LYS A 1 73 ? 8.480 -5.349 -9.340 1.00 93.44 73 LYS A C 1
ATOM 569 O O . LYS A 1 73 ? 7.709 -5.921 -8.571 1.00 93.44 73 LYS A O 1
ATOM 574 N N . LYS A 1 74 ? 9.810 -5.412 -9.213 1.00 94.44 74 LYS A N 1
ATOM 575 C CA . LYS A 1 74 ? 10.484 -6.110 -8.106 1.00 94.44 74 LYS A CA 1
ATOM 576 C C . LYS A 1 74 ? 10.179 -5.447 -6.767 1.00 94.44 74 LYS A C 1
ATOM 578 O O . LYS A 1 74 ? 9.707 -6.130 -5.865 1.00 94.44 74 LYS A O 1
ATOM 583 N N . LEU A 1 75 ? 10.324 -4.123 -6.687 1.00 94.69 75 LEU A N 1
ATOM 584 C CA . LEU A 1 75 ? 9.981 -3.352 -5.488 1.00 94.69 75 LEU A CA 1
ATOM 585 C C . LEU A 1 75 ? 8.504 -3.521 -5.109 1.00 94.69 75 LEU A C 1
ATOM 587 O O . LEU A 1 75 ? 8.184 -3.741 -3.945 1.00 94.69 75 LEU A O 1
ATOM 591 N N . ALA A 1 76 ? 7.589 -3.506 -6.084 1.00 92.88 76 ALA A N 1
ATOM 592 C CA . ALA A 1 76 ? 6.176 -3.776 -5.831 1.00 92.88 76 ALA A CA 1
ATOM 593 C C . ALA A 1 76 ? 5.952 -5.169 -5.220 1.00 92.88 76 ALA A C 1
ATOM 595 O O . ALA A 1 76 ? 5.131 -5.311 -4.317 1.00 92.88 76 ALA A O 1
ATOM 596 N N . ALA A 1 77 ? 6.672 -6.193 -5.691 1.00 92.00 77 ALA A N 1
ATOM 597 C CA . ALA A 1 77 ? 6.570 -7.551 -5.161 1.00 92.00 77 ALA A CA 1
ATOM 598 C C . ALA A 1 77 ? 7.122 -7.662 -3.733 1.00 92.00 77 ALA A C 1
ATOM 600 O O . ALA A 1 77 ? 6.497 -8.308 -2.894 1.00 92.00 77 ALA A O 1
ATOM 601 N N . GLU A 1 78 ? 8.243 -7.002 -3.442 1.00 91.81 78 GLU A N 1
ATOM 602 C CA . GLU A 1 78 ? 8.838 -6.954 -2.101 1.00 91.81 78 GLU A CA 1
ATOM 603 C C . GLU A 1 78 ? 7.920 -6.243 -1.100 1.00 91.81 78 GLU A C 1
ATOM 605 O O . GLU A 1 78 ? 7.616 -6.781 -0.032 1.00 91.81 78 GLU A O 1
ATOM 610 N N . VAL A 1 79 ? 7.395 -5.070 -1.471 1.00 90.19 79 VAL A N 1
ATOM 611 C CA . VAL A 1 79 ? 6.425 -4.338 -0.648 1.00 90.19 79 VAL A CA 1
ATOM 612 C C . VAL A 1 79 ? 5.157 -5.168 -0.450 1.00 90.19 79 VAL A C 1
ATOM 614 O O . VAL A 1 79 ? 4.673 -5.279 0.675 1.00 90.19 79 VAL A O 1
ATOM 617 N N . MET A 1 80 ? 4.632 -5.799 -1.504 1.00 88.75 80 MET A N 1
ATOM 618 C CA . MET A 1 80 ? 3.419 -6.614 -1.409 1.00 88.75 80 MET A CA 1
ATOM 619 C C . MET A 1 80 ? 3.605 -7.839 -0.503 1.00 88.75 80 MET A C 1
ATOM 621 O O . MET A 1 80 ? 2.716 -8.154 0.287 1.00 88.75 80 MET A O 1
ATOM 625 N N . ALA A 1 81 ? 4.765 -8.500 -0.558 1.00 88.00 81 ALA A N 1
ATOM 626 C CA . ALA A 1 81 ? 5.079 -9.613 0.335 1.00 88.00 81 ALA A CA 1
ATOM 627 C C . ALA A 1 81 ? 5.055 -9.181 1.813 1.00 88.00 81 ALA A C 1
ATOM 629 O O . ALA A 1 81 ? 4.492 -9.886 2.653 1.00 88.00 81 ALA A O 1
ATOM 630 N N . ASN A 1 82 ? 5.587 -7.993 2.119 1.00 85.88 82 ASN A N 1
ATOM 631 C CA . ASN A 1 82 ? 5.525 -7.423 3.466 1.00 85.88 82 ASN A CA 1
ATOM 632 C C . ASN A 1 82 ? 4.093 -7.049 3.874 1.00 85.88 82 ASN A C 1
ATOM 634 O O . ASN A 1 82 ? 3.671 -7.373 4.983 1.00 85.88 82 ASN A O 1
ATOM 638 N N . VAL A 1 83 ? 3.319 -6.421 2.982 1.00 83.06 83 VAL A N 1
ATOM 639 C CA . VAL A 1 83 ? 1.915 -6.043 3.237 1.00 83.06 83 VAL A CA 1
ATOM 640 C C . VAL A 1 83 ? 1.053 -7.265 3.554 1.00 83.06 83 VAL A C 1
ATOM 642 O O . VAL A 1 83 ? 0.255 -7.235 4.494 1.00 83.06 83 VAL A O 1
ATOM 645 N N . LEU A 1 84 ? 1.258 -8.359 2.819 1.00 81.62 84 LEU A N 1
ATOM 646 C CA . LEU A 1 84 ? 0.602 -9.640 3.068 1.00 81.62 84 LEU A CA 1
ATOM 647 C C . LEU A 1 84 ? 1.002 -10.245 4.417 1.00 81.62 84 LEU A C 1
ATOM 649 O O . LEU A 1 84 ? 0.135 -10.675 5.175 1.00 81.62 84 LEU A O 1
ATOM 653 N N . GLY A 1 85 ? 2.299 -10.251 4.739 1.00 78.88 85 GLY A N 1
ATOM 654 C CA . GLY A 1 85 ? 2.811 -10.814 5.991 1.00 78.88 85 GLY A CA 1
ATOM 655 C C . GLY A 1 85 ? 2.409 -10.035 7.247 1.00 78.88 85 GLY A C 1
ATOM 656 O O . GLY A 1 85 ? 2.379 -10.608 8.332 1.00 78.88 85 GLY A O 1
ATOM 657 N N . GLN A 1 86 ? 2.096 -8.744 7.114 1.00 79.38 86 GLN A N 1
ATOM 658 C CA . GLN A 1 86 ? 1.702 -7.867 8.223 1.00 79.38 86 GLN A CA 1
ATOM 659 C C . GLN A 1 86 ? 0.181 -7.665 8.344 1.00 79.38 86 GLN A C 1
ATOM 661 O O . GLN A 1 86 ? -0.258 -6.845 9.146 1.00 79.38 86 GLN A O 1
ATOM 666 N N . HIS A 1 87 ? -0.633 -8.410 7.583 1.00 72.94 87 HIS A N 1
ATOM 667 C CA . HIS A 1 87 ? -2.103 -8.339 7.625 1.00 72.94 87 HIS A CA 1
ATOM 668 C C . HIS A 1 87 ? -2.671 -6.925 7.404 1.00 72.94 87 HIS A C 1
ATOM 670 O O . HIS A 1 87 ? -3.662 -6.532 8.010 1.00 72.94 87 HIS A O 1
ATOM 676 N N . TYR A 1 88 ? -2.061 -6.150 6.507 1.00 71.81 88 TYR A N 1
ATOM 677 C CA . TYR A 1 88 ? -2.439 -4.754 6.262 1.00 71.81 88 TYR A CA 1
ATOM 678 C C . TYR A 1 88 ? -3.678 -4.566 5.359 1.00 71.81 88 TYR A C 1
ATOM 680 O O . TYR A 1 88 ? -4.058 -3.436 5.048 1.00 71.81 88 TYR A O 1
ATOM 688 N N . PHE A 1 89 ? -4.331 -5.650 4.935 1.00 69.75 89 PHE A N 1
ATOM 689 C CA . PHE A 1 89 ? -5.550 -5.580 4.129 1.00 69.75 89 PHE A CA 1
ATOM 690 C C . PHE A 1 89 ? -6.790 -5.241 4.960 1.00 69.75 89 PHE A C 1
ATOM 692 O O . PHE A 1 89 ? -6.850 -5.466 6.165 1.00 69.75 89 PHE A O 1
ATOM 699 N N . SER A 1 90 ? -7.795 -4.676 4.291 1.00 72.81 90 SER A N 1
ATOM 700 C CA . SER A 1 90 ? -9.084 -4.366 4.908 1.00 72.81 90 SER A CA 1
ATOM 701 C C . SER A 1 90 ? -9.889 -5.640 5.163 1.00 72.81 90 SER A C 1
ATOM 703 O O . SER A 1 90 ? -10.021 -6.483 4.280 1.00 72.81 90 SER A O 1
ATOM 705 N N . GLU A 1 91 ? -10.472 -5.748 6.352 1.00 80.00 91 GLU A N 1
ATOM 706 C CA . GLU A 1 91 ? -11.442 -6.792 6.677 1.00 80.00 91 GLU A CA 1
ATOM 707 C C . GLU A 1 91 ? -12.854 -6.339 6.298 1.00 80.00 91 GLU A C 1
ATOM 709 O O . GLU A 1 91 ? -13.227 -5.182 6.517 1.00 80.00 91 GLU A O 1
ATOM 714 N N . LEU A 1 92 ? -13.668 -7.258 5.774 1.00 82.94 92 LEU A N 1
ATOM 715 C CA . LEU A 1 92 ? -15.088 -7.017 5.532 1.00 82.94 92 LEU A CA 1
ATOM 716 C C . LEU A 1 92 ? -15.923 -7.979 6.368 1.00 82.94 92 LEU A C 1
ATOM 718 O O . LEU A 1 92 ? -15.680 -9.182 6.401 1.00 82.94 92 LEU A O 1
ATOM 722 N N . TRP A 1 93 ? -16.960 -7.440 6.997 1.00 88.75 93 TRP A N 1
ATOM 723 C CA . TRP A 1 93 ? -17.928 -8.204 7.767 1.00 88.75 93 TRP A CA 1
ATOM 724 C C . TRP A 1 93 ? -19.323 -7.991 7.187 1.00 88.75 93 TRP A C 1
ATOM 726 O O . TRP A 1 93 ? -19.728 -6.860 6.924 1.00 88.75 93 TRP A O 1
ATOM 736 N N . HIS A 1 94 ? -20.078 -9.075 7.022 1.00 86.31 94 HIS A N 1
ATOM 737 C CA . HIS A 1 94 ? -21.467 -9.048 6.573 1.00 86.31 94 HIS A CA 1
ATOM 738 C C . HIS A 1 94 ? -22.305 -9.895 7.534 1.00 86.31 94 HIS A C 1
ATOM 740 O O . HIS A 1 94 ? -22.042 -11.078 7.722 1.00 86.31 94 HIS A O 1
ATOM 746 N N . ASN A 1 95 ? -23.305 -9.283 8.180 1.00 92.06 95 ASN A N 1
ATOM 747 C CA . ASN A 1 95 ? -24.210 -9.949 9.129 1.00 92.06 95 ASN A CA 1
ATOM 748 C C . ASN A 1 95 ? -23.475 -10.690 10.261 1.00 92.06 95 ASN A C 1
ATOM 750 O O . ASN A 1 95 ? -23.868 -11.779 10.669 1.00 92.06 95 ASN A O 1
ATOM 754 N N . GLY A 1 96 ? -22.379 -10.108 10.757 1.00 91.88 96 GLY A N 1
ATOM 755 C CA . GLY A 1 96 ? -21.565 -10.706 11.818 1.00 91.88 96 GLY A CA 1
ATOM 756 C C . GLY A 1 96 ? -20.669 -11.861 11.362 1.00 91.88 96 GLY A C 1
ATOM 757 O O . GLY A 1 96 ? -19.995 -12.457 12.196 1.00 91.88 96 GLY A O 1
ATOM 758 N N . GLN A 1 97 ? -20.623 -12.166 10.063 1.00 91.25 97 GLN A N 1
ATOM 759 C CA . GLN A 1 97 ? -19.691 -13.129 9.483 1.00 91.25 97 GLN A CA 1
ATOM 760 C C . GLN A 1 97 ? -18.562 -12.402 8.753 1.00 91.25 97 GLN A C 1
ATOM 762 O O . GLN A 1 97 ? -18.805 -11.478 7.975 1.00 91.25 97 GLN A O 1
ATOM 767 N N . HIS A 1 98 ? -17.325 -12.826 9.009 1.00 87.50 98 HIS A N 1
ATOM 768 C CA . HIS A 1 98 ? -16.157 -12.331 8.291 1.00 87.50 98 HIS A CA 1
ATOM 769 C C . HIS A 1 98 ? -16.186 -12.836 6.843 1.00 87.50 98 HIS A C 1
ATOM 771 O O . HIS A 1 98 ? -16.289 -14.041 6.598 1.00 87.50 98 HIS A O 1
ATOM 777 N N . VAL A 1 99 ? -16.091 -11.915 5.889 1.00 84.31 99 VAL A N 1
ATOM 778 C CA . VAL A 1 99 ? -15.995 -12.220 4.462 1.00 84.31 99 VAL A CA 1
ATOM 779 C C . VAL A 1 99 ? -14.533 -12.513 4.147 1.00 84.31 99 VAL A C 1
ATOM 781 O O . VAL A 1 99 ? -13.656 -11.681 4.367 1.00 84.31 99 VAL A O 1
ATOM 784 N N . LYS A 1 100 ? -14.260 -13.724 3.662 1.00 80.00 100 LYS A N 1
ATOM 785 C CA . LYS A 1 100 ? -12.906 -14.151 3.313 1.00 80.00 100 LYS A CA 1
ATOM 786 C C . LYS A 1 100 ? -12.599 -13.770 1.865 1.00 80.00 100 LYS A C 1
ATOM 788 O O . LYS A 1 100 ? -13.246 -14.295 0.965 1.00 80.00 100 LYS A O 1
ATOM 793 N N . PHE A 1 101 ? -11.604 -12.911 1.678 1.00 75.25 101 PHE A N 1
ATOM 794 C CA . PHE A 1 101 ? -10.998 -12.621 0.375 1.00 75.25 101 PHE A CA 1
ATOM 795 C C . PHE A 1 101 ? -9.858 -13.588 0.076 1.00 75.25 101 PHE A C 1
ATOM 797 O O . PHE A 1 101 ? -9.376 -14.297 0.972 1.00 75.25 101 PHE A O 1
ATOM 804 N N . ASP A 1 102 ? -9.403 -13.592 -1.172 1.00 75.69 102 ASP A N 1
ATOM 805 C CA . ASP A 1 102 ? -8.194 -14.310 -1.534 1.00 75.69 102 ASP A CA 1
ATOM 806 C C . ASP A 1 102 ? -6.959 -13.734 -0.826 1.00 75.69 102 ASP A C 1
ATOM 808 O O . ASP A 1 102 ? -6.825 -12.538 -0.569 1.00 75.69 102 ASP A O 1
ATOM 812 N N . ASN A 1 103 ? -6.005 -14.617 -0.521 1.00 72.00 103 ASN A N 1
ATOM 813 C CA . ASN A 1 103 ? -4.769 -14.261 0.184 1.00 72.00 103 ASN A CA 1
ATOM 814 C C . ASN A 1 103 ? -3.799 -13.432 -0.674 1.00 72.00 103 ASN A C 1
ATOM 816 O O . ASN A 1 103 ? -2.666 -13.212 -0.261 1.00 72.00 103 ASN A O 1
ATOM 820 N N . ARG A 1 104 ? -4.172 -13.043 -1.891 1.00 76.06 104 ARG A N 1
ATOM 821 C CA . ARG A 1 104 ? -3.355 -12.202 -2.763 1.00 76.06 104 ARG A CA 1
ATOM 822 C C . ARG A 1 104 ? -4.262 -11.393 -3.685 1.00 76.06 104 ARG A C 1
ATOM 824 O O . ARG A 1 104 ? -5.262 -11.935 -4.144 1.00 76.06 104 ARG A O 1
ATOM 831 N N . PRO A 1 105 ? -3.898 -10.145 -3.997 1.00 80.25 105 PRO A N 1
ATOM 832 C CA . PRO A 1 105 ? -4.595 -9.392 -5.024 1.00 80.25 105 PRO A CA 1
ATOM 833 C C . PRO A 1 105 ? -4.357 -9.982 -6.422 1.00 80.25 105 PRO A C 1
ATOM 835 O O . PRO A 1 105 ? -3.279 -10.511 -6.706 1.00 80.25 105 PRO A O 1
ATOM 838 N N . ASP A 1 106 ? -5.339 -9.820 -7.306 1.00 82.88 106 ASP A N 1
ATOM 839 C CA . ASP A 1 106 ? -5.293 -10.199 -8.725 1.00 82.88 106 ASP A CA 1
ATOM 840 C C . ASP A 1 106 ? -4.229 -9.417 -9.501 1.00 82.88 106 ASP A C 1
ATOM 842 O O . ASP A 1 106 ? -3.681 -9.886 -10.500 1.00 82.88 106 ASP A O 1
ATOM 846 N N . GLY A 1 107 ? -3.919 -8.207 -9.036 1.00 87.38 107 GLY A N 1
ATOM 847 C CA . GLY A 1 107 ? -2.874 -7.374 -9.605 1.00 87.38 107 GLY A CA 1
ATOM 848 C C . GLY A 1 107 ? -2.413 -6.298 -8.638 1.00 87.38 107 GLY A C 1
ATOM 849 O O . GLY A 1 107 ? -3.190 -5.790 -7.830 1.00 87.38 107 GLY A O 1
ATOM 850 N N . TYR A 1 108 ? -1.135 -5.942 -8.737 1.00 91.06 108 TYR A N 1
ATOM 851 C CA . TYR A 1 108 ? -0.531 -4.871 -7.960 1.00 91.06 108 TYR A CA 1
ATOM 852 C C . TYR A 1 108 ? 0.624 -4.215 -8.717 1.00 91.06 108 TYR A C 1
ATOM 854 O O . TYR A 1 108 ? 1.173 -4.783 -9.662 1.00 91.06 108 TYR A O 1
ATOM 862 N N . GLY A 1 109 ? 0.995 -3.007 -8.303 1.00 92.31 109 GLY A N 1
ATOM 863 C CA . GLY A 1 109 ? 2.094 -2.257 -8.904 1.00 92.31 109 GLY A CA 1
ATOM 864 C C . GLY A 1 109 ? 2.543 -1.106 -8.019 1.00 92.31 109 GLY A C 1
ATOM 865 O O . GLY A 1 109 ? 1.782 -0.648 -7.171 1.00 92.31 109 GLY A O 1
ATOM 866 N N . LEU A 1 110 ? 3.775 -0.653 -8.221 1.00 93.56 110 LEU A N 1
ATOM 867 C CA . LEU A 1 110 ? 4.376 0.468 -7.507 1.00 93.56 110 LEU A CA 1
ATOM 868 C C . LEU A 1 110 ? 4.896 1.472 -8.534 1.00 93.56 110 LEU A C 1
ATOM 870 O O . LEU A 1 110 ? 5.512 1.076 -9.525 1.00 93.56 110 LEU A O 1
ATOM 874 N N . GLU A 1 111 ? 4.661 2.756 -8.299 1.00 92.62 111 GLU A N 1
ATOM 875 C CA . GLU A 1 111 ? 5.188 3.821 -9.149 1.00 92.62 111 GLU A CA 1
ATOM 876 C C . GLU A 1 111 ? 5.549 5.064 -8.319 1.00 92.62 111 GLU A C 1
ATOM 878 O O . GLU A 1 111 ? 4.986 5.273 -7.239 1.00 92.62 111 GLU A O 1
ATOM 883 N N . PRO A 1 112 ? 6.465 5.918 -8.802 1.00 90.50 112 PRO A N 1
ATOM 884 C CA . PRO A 1 112 ? 6.725 7.194 -8.162 1.00 90.50 112 PRO A CA 1
ATOM 885 C C . PRO A 1 112 ? 5.509 8.106 -8.340 1.00 90.50 112 PRO A C 1
ATOM 887 O O . PRO A 1 112 ? 4.877 8.156 -9.400 1.00 90.50 112 PRO A O 1
ATOM 890 N N . ARG A 1 113 ? 5.182 8.864 -7.298 1.00 86.88 113 ARG A N 1
ATOM 891 C CA . ARG A 1 113 ? 4.035 9.768 -7.308 1.00 86.88 113 ARG A CA 1
ATOM 892 C C . ARG A 1 113 ? 4.246 10.875 -8.347 1.00 86.88 113 ARG A C 1
ATOM 894 O O . ARG A 1 113 ? 5.348 11.380 -8.546 1.00 86.88 113 ARG A O 1
ATOM 901 N N . ARG A 1 114 ? 3.149 11.323 -8.971 1.00 73.25 114 ARG A N 1
ATOM 902 C CA . ARG A 1 114 ? 3.155 12.471 -9.904 1.00 73.25 114 ARG A CA 1
ATOM 903 C C . ARG A 1 114 ? 3.698 13.765 -9.295 1.00 73.25 114 ARG A C 1
ATOM 905 O O . ARG A 1 114 ? 4.267 14.578 -10.015 1.00 73.25 114 ARG A O 1
ATOM 912 N N . THR A 1 115 ? 3.479 13.986 -8.002 1.00 71.50 115 THR A N 1
ATOM 913 C CA . THR A 1 115 ? 4.143 15.060 -7.255 1.00 71.50 115 THR A CA 1
ATOM 914 C C . THR A 1 115 ? 5.488 14.552 -6.737 1.00 71.50 115 THR A C 1
ATOM 916 O O . THR A 1 115 ? 5.511 13.430 -6.225 1.00 71.50 115 THR A O 1
ATOM 919 N N . PRO A 1 116 ? 6.563 15.359 -6.800 1.00 70.75 116 PRO A N 1
ATOM 920 C CA . PRO A 1 116 ? 7.892 14.936 -6.370 1.00 70.75 116 PRO A CA 1
ATOM 921 C C . PRO A 1 116 ? 7.899 14.361 -4.950 1.00 70.75 116 PRO A C 1
ATOM 923 O O . PRO A 1 116 ? 7.176 14.846 -4.080 1.00 70.75 116 PRO A O 1
ATOM 926 N N . GLY A 1 117 ? 8.729 13.340 -4.742 1.00 72.75 117 GLY A N 1
ATOM 927 C CA . GLY A 1 117 ? 9.078 12.818 -3.423 1.00 72.75 117 GLY A CA 1
ATOM 928 C C . GLY A 1 117 ? 8.257 11.630 -2.924 1.00 72.75 117 GLY A C 1
ATOM 929 O O . GLY A 1 117 ? 8.724 10.983 -2.012 1.00 72.75 117 GLY A O 1
ATOM 930 N N . GLY A 1 118 ? 7.095 11.286 -3.491 1.00 85.75 118 GLY A N 1
ATOM 931 C CA . GLY A 1 118 ? 6.261 10.169 -2.996 1.00 85.75 118 GLY A CA 1
ATOM 932 C C . GLY A 1 118 ? 6.308 8.894 -3.850 1.00 85.75 118 GLY A C 1
ATOM 933 O O . GLY A 1 118 ? 6.776 8.927 -4.989 1.00 85.75 118 GLY A O 1
ATOM 934 N N . ALA A 1 119 ? 5.701 7.808 -3.362 1.00 89.56 119 ALA A N 1
ATOM 935 C CA . ALA A 1 119 ? 5.386 6.606 -4.148 1.00 89.56 119 ALA A CA 1
ATOM 936 C C . ALA A 1 119 ? 3.942 6.129 -3.911 1.00 89.56 119 ALA A C 1
ATOM 938 O O . ALA A 1 119 ? 3.386 6.304 -2.823 1.00 89.56 119 ALA A O 1
ATOM 939 N N . ASP A 1 120 ? 3.348 5.512 -4.932 1.00 88.62 120 ASP A N 1
ATOM 940 C CA . ASP A 1 120 ? 1.989 4.977 -4.905 1.00 88.62 120 ASP A CA 1
ATOM 941 C C . ASP A 1 120 ? 2.029 3.458 -5.170 1.00 88.62 120 ASP A C 1
ATOM 943 O O . ASP A 1 120 ? 2.503 3.016 -6.218 1.00 88.62 120 ASP A O 1
ATOM 947 N N . LEU A 1 121 ? 1.519 2.657 -4.226 1.00 86.44 121 LEU A N 1
ATOM 948 C CA . LEU A 1 121 ? 1.286 1.217 -4.386 1.00 86.44 121 LEU A CA 1
ATOM 949 C C . LEU A 1 121 ? -0.199 0.971 -4.680 1.00 86.44 121 LEU A C 1
ATOM 951 O O . LEU A 1 121 ? -1.083 1.427 -3.953 1.00 86.44 121 LEU A O 1
ATOM 955 N N . TYR A 1 122 ? -0.473 0.209 -5.729 1.00 87.75 122 TYR A N 1
ATOM 956 C CA . TYR A 1 122 ? -1.811 -0.159 -6.173 1.00 87.75 122 TYR A CA 1
ATOM 957 C C . TYR A 1 122 ? -2.030 -1.649 -5.989 1.00 87.75 122 TYR A C 1
ATOM 959 O O . TYR A 1 122 ? -1.105 -2.439 -6.164 1.00 87.75 122 TYR A O 1
ATOM 967 N N . SER A 1 123 ? -3.261 -2.028 -5.670 1.00 83.19 123 SER A N 1
ATOM 968 C CA . SER A 1 123 ? -3.670 -3.417 -5.503 1.00 83.19 123 SER A CA 1
ATOM 969 C C . SER A 1 123 ? -5.148 -3.577 -5.857 1.00 83.19 123 SER A C 1
ATOM 971 O O . SER A 1 123 ? -5.947 -2.684 -5.571 1.00 83.19 123 SER A O 1
ATOM 973 N N . ALA A 1 124 ? -5.524 -4.687 -6.483 1.00 76.81 124 ALA A N 1
ATOM 974 C CA . ALA A 1 124 ? -6.913 -5.068 -6.722 1.00 76.81 124 ALA A CA 1
ATOM 975 C C . ALA A 1 124 ? -7.138 -6.476 -6.171 1.00 76.81 124 ALA A C 1
ATOM 977 O O . ALA A 1 124 ? -6.502 -7.410 -6.644 1.00 76.81 124 ALA A O 1
ATOM 978 N N . ALA A 1 125 ? -8.003 -6.618 -5.171 1.00 71.38 125 ALA A N 1
ATOM 979 C CA . ALA A 1 125 ? -8.364 -7.904 -4.583 1.00 71.38 125 ALA A CA 1
ATOM 980 C C . ALA A 1 125 ? -9.825 -8.229 -4.914 1.00 71.38 125 ALA A C 1
ATOM 982 O O . ALA A 1 125 ? -10.686 -7.364 -4.730 1.00 71.38 125 ALA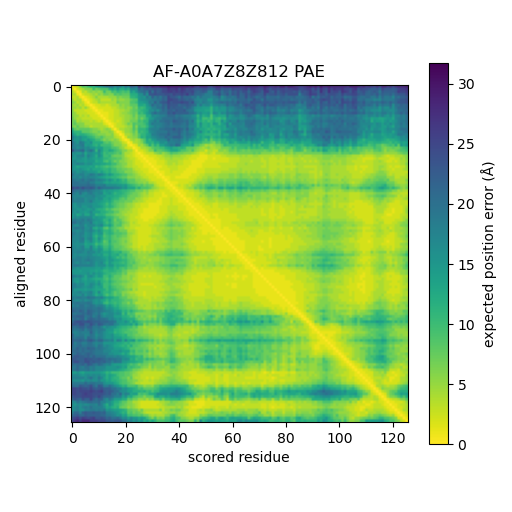 A O 1
ATOM 983 N N . GLY A 1 126 ? -10.071 -9.441 -5.412 1.00 59.72 126 GLY A N 1
ATOM 984 C CA . GLY A 1 126 ? -11.393 -10.046 -5.581 1.00 59.72 126 GLY A CA 1
ATOM 985 C C . GLY A 1 126 ? -11.756 -10.937 -4.404 1.00 59.72 126 GLY A C 1
ATOM 986 O O . GLY A 1 126 ? -10.850 -11.636 -3.896 1.00 59.72 126 GLY A O 1
#

Sequence (126 aa):
MKRVKQCTCAAFFMVLSFSVLAHPHSFISLRTEVVADNGQLTGFKMRWTMDEITSSDLLYDAGSAKPGDEVWKKLAAEVMANVLGQHYFSELWHNGQHVKFDNRPDGYGLEPRRTPGGADLYSAAG

Mean predicted aligned error: 8.48 Å

pLDDT: mean 85.01, std 7.71, range [59.72, 95.0]

InterPro domains:
  IPR010412 Protein of unknown function DUF1007 [PF06226] (9-111)

Foldseek 3Di:
DVVVVVVVVVVVVVVVDDDDDDDDDWDWDKDKDFDDDPNHGDWIKIKIKTALVRCVVVCVQCDPPAFPPVSFVVSLVVVQVVCLVVVVDDWDDDPNDTDDWDSAFPDKTKHADPDPRIIMIIGITD

Radius of gyration: 23.56 Å; Cα contacts (8 Å, |Δi|>4): 164; chains: 1; bounding box: 42×51×66 Å

Organism: Raoultella terrigena (NCBI:txid577)

Nearest PDB structures (foldseek):
  3ths-assembly1_C  TM=3.069E-01  e=1.998E+00  Rattus norvegicus
  2idk-assembly1_B  TM=2.719E-01  e=1.407E+00  Rattus norvegicus
  1d2h-assembly1_C  TM=2.254E-01  e=2.836E+00  Rattus norvegicus
  2idk-assembly1_D  TM=1.563E-01  e=1.327E+00  Rattus norvegicus

Solvent-accessible surface area (backbone atoms only — not comparable to full-atom values): 7474 Å² total; per-residue (Å²): 115,69,67,58,56,50,52,52,51,53,55,55,55,61,73,66,67,70,84,79,83,78,74,92,82,68,49,73,48,78,46,79,44,84,38,68,56,96,92,37,86,56,34,39,38,39,36,40,39,27,34,44,73,60,20,43,64,62,50,59,75,41,59,91,61,57,80,79,36,70,61,33,55,51,52,29,50,55,52,47,54,50,42,59,75,65,63,70,68,86,86,48,71,57,97,90,38,78,58,84,65,60,96,57,54,84,45,69,45,35,37,72,37,96,57,88,62,25,28,34,40,39,37,31,33,75

Secondary structure (DSSP, 8-state):
-HHHHHHHHHHHHHHT-PPP-PPPP--EEEEEEEEEETTEEEEEEEEEEE-TTTTHHHHHHHTTPPTTSHHHHHHHHHHHHHHHHTT-SPPEEETTEEEPPPSS-SEEEEEE-SSTT-EEEEEEE-